Protein AF-A0A813ERR2-F1 (afdb_monomer)

Sequence (166 aa):
EKAEERRMASPSPDEIAAGCPYINQYCQDVHSDKVKCLWTSEKGRVLRSEVAFTMGDIVFREPPLHLVAEDKGNPMFDRLKDLCSKQPTIFEYEPLWYWTALNSLPPALLLPGESRIKSITQDQHKKLLLLYHDKVSAAGKAFTLLVQEFRLGAQLDPIELERLLQ

Solvent-accessible surface area (backbone atoms only — not comparable to full-atom values): 10138 Å² total; per-residue (Å²): 132,81,82,71,81,77,79,66,43,69,65,50,72,65,65,59,42,66,47,27,65,61,52,30,52,49,29,40,76,76,56,71,48,46,42,42,48,41,71,42,96,88,75,40,77,43,79,42,70,72,60,92,80,61,94,88,63,81,89,78,88,79,76,82,84,76,88,78,75,89,57,85,89,38,70,67,54,56,50,42,44,52,48,30,71,75,35,51,93,56,34,81,60,62,50,66,53,60,48,40,19,58,32,49,34,28,64,90,48,46,63,91,85,64,73,92,51,65,57,39,51,67,68,50,35,52,55,57,69,64,47,87,47,58,45,72,87,70,56,51,69,45,37,47,48,50,28,58,76,72,66,39,60,92,54,35,58,32,44,64,47,46,57,60,64,83

Nearest PDB structures (foldseek):
  3duz-assembly1_A  TM=3.206E-01  e=8.712E+00  Autographa californica nucleopolyhedrovirus

Foldseek 3Di:
DDPDPPPQAFDDLVRLQVCQVVVQVVCCVPVVNQWGWGQDPPPGTDIDGPDDDDPPDDNDDDDPLDDDDQDPPLPLLVVLQVCCVVCVVQNVDHSRLLLQLQLLAAPQLADVPPPSHNHDHPVSNVVLLSPGDTQQPDAGPNLVVSCVVVVSVVRDDSSSSVSSRD

Structure (mmCIF, N/CA/C/O backbone):
data_AF-A0A813ERR2-F1
#
_entry.id   AF-A0A813ERR2-F1
#
loop_
_atom_site.group_PDB
_atom_site.id
_atom_site.type_symbol
_atom_site.label_atom_id
_atom_site.label_alt_id
_atom_site.label_comp_id
_atom_site.label_asym_id
_atom_site.label_entity_id
_atom_site.label_seq_id
_atom_site.pdbx_PDB_ins_code
_atom_site.Cartn_x
_atom_site.Cartn_y
_atom_site.Cartn_z
_atom_site.occupancy
_atom_site.B_iso_or_equiv
_atom_site.auth_seq_id
_atom_site.auth_comp_id
_atom_site.auth_asym_id
_atom_site.auth_atom_id
_atom_site.pdbx_PDB_model_num
ATOM 1 N N . GLU A 1 1 ? -19.291 23.716 10.628 1.00 39.84 1 GLU A N 1
ATOM 2 C CA . GLU A 1 1 ? -17.842 23.683 10.906 1.00 39.84 1 GLU A CA 1
ATOM 3 C C . GLU A 1 1 ? -17.153 23.457 9.567 1.00 39.84 1 GLU A C 1
ATOM 5 O O . GLU A 1 1 ? -17.512 22.504 8.887 1.00 39.84 1 GLU A O 1
ATOM 10 N N . LYS A 1 2 ? -16.361 24.420 9.081 1.00 35.72 2 LYS A N 1
ATOM 11 C CA . LYS A 1 2 ? -15.799 24.370 7.722 1.00 35.72 2 LYS A CA 1
ATOM 12 C C . LYS A 1 2 ? -14.765 23.245 7.667 1.00 35.72 2 LYS A C 1
ATOM 14 O O . LYS A 1 2 ? -13.842 23.258 8.472 1.00 35.72 2 LYS A O 1
ATOM 19 N N . ALA A 1 3 ? -14.937 22.301 6.742 1.00 39.84 3 ALA A N 1
ATOM 20 C CA . ALA A 1 3 ? -13.883 21.375 6.359 1.00 39.84 3 ALA A CA 1
ATOM 21 C C . ALA A 1 3 ? -12.697 22.218 5.878 1.00 39.84 3 ALA A C 1
ATOM 23 O O . ALA A 1 3 ? -12.761 22.876 4.843 1.00 39.84 3 ALA A O 1
ATOM 24 N N . GLU A 1 4 ? -11.676 22.300 6.719 1.00 43.16 4 GLU A N 1
ATOM 25 C CA . GLU A 1 4 ? -10.392 22.891 6.394 1.00 43.16 4 GLU A CA 1
ATOM 26 C C . GLU A 1 4 ? -9.857 22.124 5.181 1.00 43.16 4 GLU A C 1
ATOM 28 O O . GLU A 1 4 ? -9.734 20.899 5.242 1.00 43.16 4 GLU A O 1
ATOM 33 N N . GLU A 1 5 ? -9.649 22.817 4.056 1.00 43.22 5 GLU A N 1
ATOM 34 C CA . GLU A 1 5 ? -9.011 22.255 2.864 1.00 43.22 5 GLU A CA 1
ATOM 35 C C . GLU A 1 5 ? -7.682 21.637 3.296 1.00 43.22 5 GLU A C 1
ATOM 37 O O . GLU A 1 5 ? -6.680 22.334 3.482 1.00 43.22 5 GLU A O 1
ATOM 42 N N . ARG A 1 6 ? -7.670 20.316 3.499 1.00 54.47 6 ARG A N 1
ATOM 43 C CA . ARG A 1 6 ? -6.435 19.576 3.708 1.00 54.47 6 ARG A CA 1
ATOM 44 C C . ARG A 1 6 ? -5.642 19.731 2.425 1.00 54.47 6 ARG A C 1
ATOM 46 O O . ARG A 1 6 ? -5.975 19.132 1.407 1.00 54.47 6 ARG A O 1
ATOM 53 N N . ARG A 1 7 ? -4.616 20.578 2.458 1.00 47.25 7 ARG A N 1
ATOM 54 C CA . ARG A 1 7 ? -3.666 20.706 1.355 1.00 47.25 7 ARG A CA 1
ATOM 55 C C . ARG A 1 7 ? -2.845 19.427 1.299 1.00 47.25 7 ARG A C 1
ATOM 57 O O . ARG A 1 7 ? -1.797 19.322 1.929 1.00 47.25 7 ARG A O 1
ATOM 64 N N . MET A 1 8 ? -3.371 18.452 0.570 1.00 56.66 8 MET A N 1
ATOM 65 C CA . MET A 1 8 ? -2.619 17.309 0.088 1.00 56.66 8 MET A CA 1
ATOM 66 C C . MET A 1 8 ? -1.515 17.862 -0.812 1.00 56.66 8 MET A C 1
ATOM 68 O O . MET A 1 8 ? -1.786 18.539 -1.804 1.00 56.66 8 MET A O 1
ATOM 72 N N . ALA A 1 9 ? -0.264 17.695 -0.391 1.00 63.47 9 ALA A N 1
ATOM 73 C CA . ALA A 1 9 ? 0.873 18.063 -1.217 1.00 63.47 9 ALA A CA 1
ATOM 74 C C . ALA A 1 9 ? 1.208 16.855 -2.084 1.00 63.47 9 ALA A C 1
ATOM 76 O O . ALA A 1 9 ? 1.501 15.783 -1.552 1.00 63.47 9 ALA A O 1
ATOM 77 N N . SER A 1 10 ? 1.176 17.016 -3.403 1.00 68.31 10 SER A N 1
ATOM 78 C CA . SER A 1 10 ? 1.682 15.976 -4.291 1.00 68.31 10 SER A CA 1
ATOM 79 C C . SER A 1 10 ? 3.164 15.728 -3.979 1.00 68.31 10 SER A C 1
ATOM 81 O O . SER A 1 10 ? 3.895 16.692 -3.710 1.00 68.31 10 SER A O 1
ATOM 83 N N . PRO A 1 11 ? 3.621 14.464 -3.976 1.00 72.81 11 PRO A N 1
ATOM 84 C CA . PRO A 1 11 ? 5.027 14.1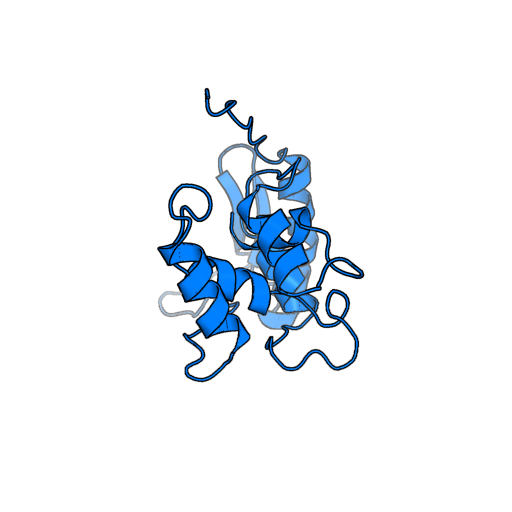63 -3.761 1.00 72.81 11 PRO A CA 1
ATOM 85 C C . PRO A 1 11 ? 5.883 14.871 -4.815 1.00 72.81 11 PRO A C 1
ATOM 87 O O . PRO A 1 11 ? 5.501 15.003 -5.981 1.00 72.81 11 PRO A O 1
ATOM 90 N N . SER A 1 12 ? 7.046 15.359 -4.392 1.00 81.50 12 SER A N 1
ATOM 91 C CA . SER A 1 12 ? 7.990 16.015 -5.291 1.00 81.50 12 SER A CA 1
ATOM 92 C C . SER A 1 12 ? 8.489 15.041 -6.370 1.00 81.50 12 SER A C 1
ATOM 94 O O . SER A 1 12 ? 8.544 13.828 -6.142 1.00 81.50 12 SER A O 1
ATOM 96 N N . PRO A 1 13 ? 8.908 15.549 -7.544 1.00 81.38 13 PRO A N 1
ATOM 97 C CA . PRO A 1 13 ? 9.537 14.734 -8.579 1.00 81.38 13 PRO A CA 1
ATOM 98 C C . PRO A 1 13 ? 10.665 13.835 -8.057 1.00 81.38 13 PRO A C 1
ATOM 100 O O . PRO A 1 13 ? 10.742 12.672 -8.445 1.00 81.38 13 PRO A O 1
ATOM 103 N N . ASP A 1 14 ? 11.492 14.346 -7.143 1.00 83.06 14 ASP A N 1
ATOM 104 C CA . ASP A 1 14 ? 12.610 13.602 -6.557 1.00 83.06 14 ASP A CA 1
ATOM 105 C C . ASP A 1 14 ? 12.132 12.465 -5.642 1.00 83.06 14 ASP A C 1
ATOM 107 O O . ASP A 1 14 ? 12.672 11.359 -5.702 1.00 83.06 14 ASP A O 1
ATOM 111 N N . GLU A 1 15 ? 11.082 12.696 -4.843 1.00 80.94 15 GLU A N 1
ATOM 112 C CA . GLU A 1 15 ? 10.458 11.661 -4.005 1.00 80.94 15 GLU A CA 1
ATOM 113 C C . GLU A 1 15 ? 9.873 10.531 -4.869 1.00 80.94 15 GLU A C 1
ATOM 115 O O . GLU A 1 15 ? 10.069 9.354 -4.561 1.00 80.94 15 GLU A O 1
ATOM 120 N N . ILE A 1 16 ? 9.218 10.853 -5.991 1.00 80.06 16 ILE A N 1
ATOM 121 C CA . ILE A 1 16 ? 8.683 9.824 -6.895 1.00 80.06 16 ILE A CA 1
ATOM 122 C C . ILE A 1 16 ? 9.823 9.103 -7.642 1.00 80.06 16 ILE A C 1
ATOM 124 O O . ILE A 1 16 ? 9.795 7.876 -7.802 1.00 80.06 16 ILE A O 1
ATOM 128 N N . ALA A 1 17 ? 10.850 9.837 -8.082 1.00 86.56 17 ALA A N 1
ATOM 129 C CA . ALA A 1 17 ? 12.019 9.282 -8.763 1.00 86.56 17 ALA A CA 1
ATOM 130 C C . ALA A 1 17 ? 12.835 8.337 -7.866 1.00 86.56 17 ALA A C 1
ATOM 132 O O . ALA A 1 17 ? 13.420 7.372 -8.369 1.00 86.56 17 ALA A O 1
ATOM 133 N N . ALA A 1 18 ? 12.826 8.549 -6.546 1.00 87.81 18 ALA A N 1
ATOM 134 C CA . ALA A 1 18 ? 13.495 7.689 -5.571 1.00 87.81 18 ALA A CA 1
ATOM 135 C C . ALA A 1 18 ? 12.971 6.238 -5.568 1.00 87.81 18 ALA A C 1
ATOM 137 O O . ALA A 1 18 ? 13.662 5.335 -5.095 1.00 87.81 18 ALA A O 1
ATOM 138 N N . GLY A 1 19 ? 11.789 5.981 -6.142 1.00 90.44 19 GLY A N 1
ATOM 139 C CA . GLY A 1 19 ? 11.269 4.628 -6.351 1.00 90.44 19 GLY A CA 1
ATOM 140 C C . GLY A 1 19 ? 11.939 3.858 -7.498 1.00 90.44 19 GLY A C 1
ATOM 141 O O . GLY A 1 19 ? 11.930 2.626 -7.489 1.00 90.44 19 GLY A O 1
ATOM 142 N N . CYS A 1 20 ? 12.544 4.545 -8.476 1.00 93.38 20 CYS A N 1
ATOM 143 C CA . CYS A 1 20 ? 13.114 3.918 -9.675 1.00 93.38 20 CYS A CA 1
ATOM 144 C C . CYS A 1 20 ? 14.186 2.853 -9.373 1.00 93.38 20 CYS A C 1
ATOM 146 O O . CYS A 1 20 ? 14.107 1.783 -9.974 1.00 93.38 20 CYS A O 1
ATOM 148 N N . PRO A 1 21 ? 15.158 3.062 -8.458 1.00 95.06 21 PRO A N 1
ATOM 149 C CA . PRO A 1 21 ? 16.160 2.043 -8.137 1.00 95.06 21 PRO A CA 1
ATOM 150 C C . PRO A 1 21 ? 15.553 0.738 -7.620 1.00 95.06 21 PRO A C 1
ATOM 152 O O . PRO A 1 21 ? 15.973 -0.338 -8.033 1.00 95.06 21 PRO A O 1
ATOM 155 N N . TYR A 1 22 ? 14.534 0.819 -6.760 1.00 94.69 22 TYR A N 1
ATOM 156 C CA . TYR A 1 22 ? 13.869 -0.376 -6.247 1.00 94.69 22 TYR A CA 1
ATOM 157 C C . TYR A 1 22 ? 13.079 -1.104 -7.344 1.00 94.69 22 TYR A C 1
ATOM 159 O O . TYR A 1 22 ? 13.151 -2.326 -7.432 1.00 94.69 22 TYR A O 1
ATOM 167 N N . ILE A 1 23 ? 12.378 -0.364 -8.212 1.00 93.69 23 ILE A N 1
ATOM 168 C CA . ILE A 1 23 ? 11.669 -0.955 -9.359 1.00 93.69 23 ILE A CA 1
ATOM 169 C C . ILE A 1 23 ? 12.665 -1.637 -10.305 1.00 93.69 23 ILE A C 1
ATOM 171 O O . ILE A 1 23 ? 12.418 -2.754 -10.744 1.00 93.69 23 ILE A O 1
ATOM 175 N N . ASN A 1 24 ? 13.811 -1.006 -10.573 1.00 95.06 24 ASN A N 1
ATOM 176 C CA . ASN A 1 24 ? 14.867 -1.585 -11.405 1.00 95.06 24 ASN A CA 1
ATOM 177 C C . ASN A 1 24 ? 15.428 -2.876 -10.812 1.00 95.06 24 ASN A C 1
ATOM 179 O O . ASN A 1 24 ? 15.580 -3.847 -11.544 1.00 95.06 24 ASN A O 1
ATOM 183 N N . GLN A 1 25 ? 15.666 -2.918 -9.497 1.00 95.25 25 GLN A N 1
ATOM 184 C CA . GLN A 1 25 ? 16.101 -4.149 -8.839 1.00 95.25 25 GLN A CA 1
ATOM 185 C C . GLN A 1 25 ? 15.060 -5.265 -9.000 1.00 95.25 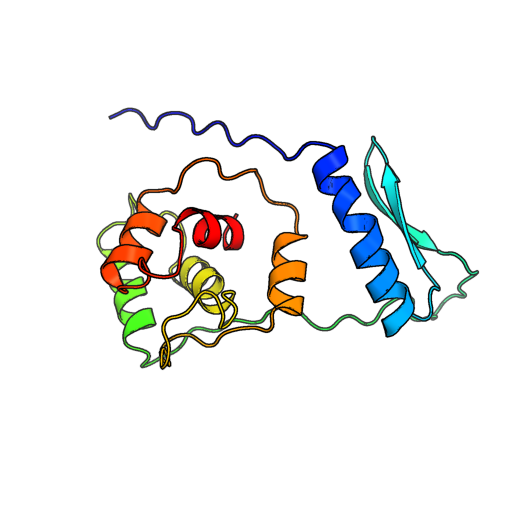25 GLN A C 1
ATOM 187 O O . GLN A 1 25 ? 15.399 -6.374 -9.394 1.00 95.25 25 GLN A O 1
ATOM 192 N N . TYR A 1 26 ? 13.778 -4.960 -8.789 1.00 92.69 26 TYR A N 1
ATOM 193 C CA . TYR A 1 26 ? 12.703 -5.929 -9.005 1.00 92.69 26 TYR A CA 1
ATOM 194 C C . TYR A 1 26 ? 12.639 -6.420 -10.463 1.00 92.69 26 TYR A C 1
ATOM 196 O O . TYR A 1 26 ? 12.494 -7.617 -10.710 1.00 92.69 26 TYR A O 1
ATOM 204 N N . CYS A 1 27 ? 12.787 -5.523 -11.443 1.00 92.00 27 CYS A N 1
ATOM 205 C CA . CYS A 1 27 ? 12.833 -5.889 -12.860 1.00 92.00 27 CYS A CA 1
ATOM 206 C C . CYS A 1 27 ? 14.048 -6.757 -13.210 1.00 92.00 27 CYS A C 1
ATOM 208 O O . CYS A 1 27 ? 13.931 -7.661 -14.038 1.00 92.00 27 CYS A O 1
ATOM 210 N N . GLN A 1 28 ? 15.193 -6.527 -12.571 1.00 93.12 28 GLN A N 1
ATOM 211 C CA . GLN A 1 28 ? 16.361 -7.388 -12.707 1.00 93.12 28 GLN A CA 1
ATOM 212 C C . GLN A 1 28 ? 16.067 -8.794 -12.167 1.00 93.12 28 GLN A C 1
ATOM 214 O O . GLN A 1 28 ? 16.272 -9.778 -12.879 1.00 93.12 28 GLN A O 1
ATOM 219 N N . ASP A 1 29 ? 15.528 -8.875 -10.950 1.00 92.62 29 ASP A N 1
ATOM 220 C CA . ASP A 1 29 ? 15.308 -10.133 -10.234 1.00 92.62 29 ASP A CA 1
ATOM 221 C C . ASP A 1 29 ? 14.207 -10.995 -10.878 1.00 92.62 29 ASP A C 1
ATOM 223 O O . ASP A 1 29 ? 14.323 -12.220 -10.928 1.00 92.62 29 ASP A O 1
ATOM 227 N N . VAL A 1 30 ? 13.136 -10.368 -11.381 1.00 90.56 30 VAL A N 1
ATOM 228 C CA . VAL A 1 30 ? 11.930 -11.070 -11.861 1.00 90.56 30 VAL A CA 1
ATOM 229 C C . VAL A 1 30 ? 11.825 -11.108 -13.385 1.00 90.56 30 VAL A C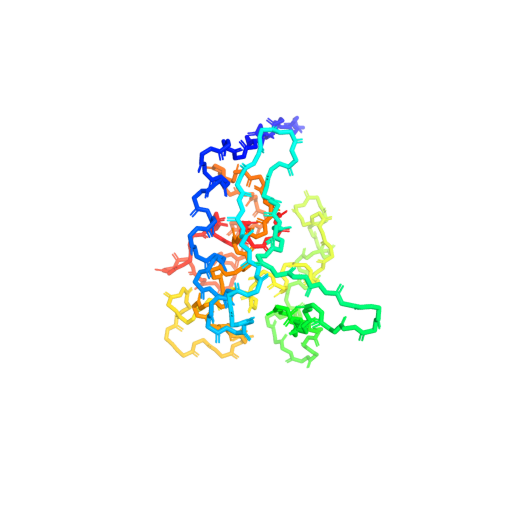 1
ATOM 231 O O . VAL A 1 30 ? 11.358 -12.103 -13.941 1.00 90.56 30 VAL A O 1
ATOM 234 N N . HIS A 1 31 ? 12.290 -10.065 -14.079 1.00 88.56 31 HIS A N 1
ATOM 235 C CA . HIS A 1 31 ? 12.104 -9.896 -15.531 1.00 88.56 31 HIS A CA 1
ATOM 236 C C . HIS A 1 31 ? 13.406 -9.934 -16.330 1.00 88.56 31 HIS A C 1
ATOM 238 O O . HIS A 1 31 ? 13.408 -9.609 -17.520 1.00 88.56 31 HIS A O 1
ATOM 244 N N . SER A 1 32 ? 14.509 -10.350 -15.698 1.00 89.00 32 SER A N 1
ATOM 245 C CA . SER A 1 32 ? 15.829 -10.478 -16.332 1.00 89.00 32 SER A CA 1
ATOM 246 C C . SER A 1 32 ? 16.316 -9.179 -16.988 1.00 89.00 32 SER A C 1
ATOM 248 O O . SER A 1 32 ? 16.911 -9.221 -18.062 1.00 89.00 32 SER A O 1
ATOM 250 N N . ASP A 1 33 ? 16.018 -8.032 -16.368 1.00 86.12 33 ASP A N 1
ATOM 251 C CA . ASP A 1 33 ? 16.490 -6.699 -16.785 1.00 86.12 33 ASP A CA 1
ATOM 252 C C . ASP A 1 33 ? 16.113 -6.306 -18.232 1.00 86.12 33 ASP A C 1
ATOM 254 O O . ASP A 1 33 ? 16.746 -5.474 -18.875 1.00 86.12 33 ASP A O 1
ATOM 258 N N . LYS A 1 34 ? 15.036 -6.891 -18.778 1.00 90.19 34 LYS A N 1
ATOM 259 C CA . LYS A 1 34 ? 14.522 -6.541 -20.120 1.00 90.19 34 LYS A CA 1
ATOM 260 C C . LYS A 1 34 ? 13.926 -5.134 -20.191 1.00 90.19 34 LYS A C 1
ATOM 262 O O . LYS A 1 34 ? 13.643 -4.623 -21.283 1.00 90.19 34 LYS A O 1
ATOM 267 N N . VAL A 1 35 ? 13.673 -4.535 -19.032 1.00 92.38 35 VAL A N 1
ATOM 268 C CA . VAL A 1 35 ? 13.089 -3.210 -18.882 1.00 92.38 35 VAL A CA 1
ATOM 269 C C . VAL A 1 35 ? 13.762 -2.449 -17.751 1.00 92.38 35 VAL A C 1
ATOM 271 O O . VAL A 1 35 ? 14.203 -3.034 -16.765 1.00 92.38 35 VAL A O 1
ATOM 274 N N . LYS A 1 36 ? 13.745 -1.126 -17.871 1.00 94.31 36 LYS A N 1
ATOM 275 C CA . LYS A 1 36 ? 14.284 -0.196 -16.895 1.00 94.31 36 LYS A CA 1
ATOM 276 C C . LYS A 1 36 ? 13.281 0.907 -16.593 1.00 94.31 36 LYS A C 1
ATOM 278 O O . LYS A 1 36 ? 12.786 1.588 -17.489 1.00 94.31 36 LYS A O 1
ATOM 283 N N . CYS A 1 37 ? 13.003 1.107 -15.316 1.00 94.75 37 CYS A N 1
ATOM 284 C CA . CYS A 1 37 ? 12.286 2.250 -14.785 1.00 94.75 37 CYS A CA 1
ATOM 285 C C . CYS A 1 37 ? 13.182 3.491 -14.759 1.00 94.75 37 CYS A C 1
ATOM 287 O O . CYS A 1 37 ? 14.260 3.508 -14.154 1.00 94.75 37 CYS A O 1
ATOM 289 N N . LEU A 1 38 ? 12.694 4.550 -15.396 1.00 93.88 38 LEU A N 1
ATOM 290 C CA . LEU A 1 38 ? 13.310 5.867 -15.474 1.00 93.88 38 LEU A CA 1
ATOM 291 C C . LEU A 1 38 ? 12.309 6.925 -15.012 1.00 93.88 38 LEU A C 1
ATOM 293 O O . LEU A 1 38 ? 11.100 6.729 -15.106 1.00 93.88 38 LEU A O 1
ATOM 297 N N . TRP A 1 39 ? 12.810 8.063 -14.542 1.00 92.44 39 TRP A N 1
ATOM 298 C CA . TRP A 1 39 ? 11.986 9.234 -14.257 1.00 92.44 39 TRP A CA 1
ATOM 299 C C . TRP A 1 39 ? 12.013 10.211 -15.433 1.00 92.44 39 TRP A C 1
ATOM 301 O O . TRP A 1 39 ? 13.060 10.434 -16.041 1.00 92.44 39 TRP A O 1
ATOM 311 N N . THR A 1 40 ? 10.866 10.815 -15.726 1.00 90.06 40 THR A N 1
ATOM 312 C CA . THR A 1 40 ? 10.716 11.913 -16.684 1.00 90.06 40 THR A CA 1
ATOM 313 C C . THR A 1 40 ? 9.861 13.008 -16.057 1.00 90.06 40 THR A C 1
ATOM 315 O O . THR A 1 40 ? 8.895 12.713 -15.359 1.00 90.06 40 THR A O 1
ATOM 318 N N . SER A 1 41 ? 10.175 14.275 -16.32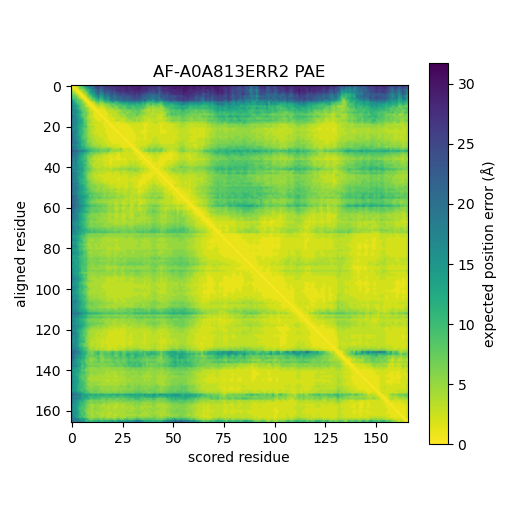4 1.00 87.12 41 SER A N 1
ATOM 319 C CA . SER A 1 41 ? 9.393 15.410 -15.813 1.00 87.12 41 SER A CA 1
ATOM 320 C C . SER A 1 41 ? 7.973 15.476 -16.383 1.00 87.12 41 SER A C 1
ATOM 322 O O . SER A 1 41 ? 7.093 16.050 -15.755 1.00 87.12 41 SER A O 1
ATOM 324 N N . GLU A 1 42 ? 7.748 14.897 -17.564 1.00 87.31 42 GLU A N 1
ATOM 325 C CA . GLU A 1 42 ? 6.471 14.973 -18.284 1.00 87.31 42 GLU A CA 1
ATOM 326 C C . GLU A 1 42 ? 5.503 13.839 -17.929 1.00 87.31 42 GLU A C 1
ATOM 328 O O . GLU A 1 42 ? 4.298 14.059 -17.862 1.00 87.31 42 GLU A O 1
ATOM 333 N N . LYS A 1 43 ? 6.012 12.614 -17.736 1.00 87.19 43 LYS A N 1
ATOM 334 C CA . LYS A 1 43 ? 5.189 11.402 -17.544 1.00 87.19 43 LYS A CA 1
ATOM 335 C C . LYS A 1 43 ? 5.401 10.731 -16.191 1.00 87.19 43 LYS A C 1
ATOM 337 O O . LYS A 1 43 ? 4.759 9.731 -15.886 1.00 87.19 43 LYS A O 1
ATOM 342 N N . GLY A 1 44 ? 6.331 11.246 -15.399 1.00 89.81 44 GLY A N 1
ATOM 343 C CA . GLY A 1 44 ? 6.780 10.618 -14.175 1.00 89.81 44 GLY A CA 1
ATOM 344 C C . GLY A 1 44 ? 7.598 9.354 -14.434 1.00 89.81 44 GLY A C 1
ATOM 345 O O . GLY A 1 44 ? 8.482 9.344 -15.297 1.00 89.81 44 GLY A O 1
ATOM 346 N N . ARG A 1 45 ? 7.328 8.287 -13.671 1.00 92.06 45 ARG A N 1
ATOM 347 C CA . ARG A 1 45 ? 8.008 6.992 -13.825 1.00 92.06 45 ARG A CA 1
ATOM 348 C C . ARG A 1 45 ? 7.564 6.313 -15.117 1.00 92.06 45 ARG A C 1
ATOM 350 O O . ARG A 1 45 ? 6.375 6.095 -15.329 1.00 92.06 45 ARG A O 1
ATOM 357 N N . VAL A 1 46 ? 8.527 5.938 -15.950 1.00 92.81 46 VAL A N 1
ATOM 358 C CA . VAL A 1 46 ? 8.308 5.230 -17.214 1.00 92.81 46 VAL A CA 1
ATOM 359 C C . VAL A 1 46 ? 9.155 3.967 -17.259 1.00 92.81 46 VAL A C 1
ATOM 361 O O . VAL A 1 46 ? 10.321 3.980 -16.870 1.00 92.81 46 VAL A O 1
ATOM 364 N N . LEU A 1 47 ? 8.579 2.878 -17.763 1.00 92.94 47 LEU A N 1
ATOM 365 C CA . LEU A 1 47 ? 9.318 1.660 -18.079 1.00 92.94 47 LEU A CA 1
ATOM 366 C C . LEU A 1 47 ? 9.780 1.735 -19.534 1.00 92.94 47 LEU A C 1
ATOM 368 O O . LEU A 1 47 ? 8.965 1.835 -20.452 1.00 92.94 47 LEU A O 1
ATOM 372 N N . ARG A 1 48 ? 11.094 1.701 -19.739 1.00 94.06 48 ARG A N 1
ATOM 373 C CA . ARG A 1 48 ? 11.733 1.636 -21.051 1.00 94.06 48 ARG A CA 1
ATOM 374 C C . ARG A 1 48 ? 12.231 0.220 -21.283 1.00 94.06 48 ARG A C 1
ATOM 376 O O . ARG A 1 48 ? 12.825 -0.366 -20.387 1.00 94.06 48 ARG A O 1
ATOM 383 N N . SER A 1 49 ? 12.015 -0.328 -22.472 1.00 94.19 49 SER A N 1
ATOM 384 C CA . SER A 1 49 ? 12.628 -1.607 -22.822 1.00 94.19 49 SER A CA 1
ATOM 385 C C . SER A 1 49 ? 14.113 -1.447 -23.144 1.00 94.19 49 SER A C 1
ATOM 387 O O . SER A 1 49 ? 14.505 -0.482 -23.797 1.00 94.19 49 SER A O 1
ATOM 389 N N . GLU A 1 50 ? 14.919 -2.407 -22.697 1.00 93.81 50 GLU A N 1
ATOM 390 C CA . GLU A 1 50 ? 16.352 -2.506 -22.999 1.00 93.81 50 GLU A CA 1
ATOM 391 C C . GLU A 1 50 ? 16.636 -3.533 -24.117 1.00 93.81 50 GLU A C 1
ATOM 393 O O . GLU A 1 50 ? 17.781 -3.720 -24.523 1.00 93.81 50 GLU A O 1
ATOM 398 N N . VAL A 1 51 ? 15.596 -4.191 -24.650 1.00 93.06 51 VAL A N 1
ATOM 399 C CA . VAL A 1 51 ? 15.692 -5.210 -25.706 1.00 93.06 51 VAL A CA 1
ATOM 400 C C . VAL A 1 51 ? 14.613 -5.011 -26.773 1.00 93.06 51 VAL A C 1
ATOM 402 O O . VAL A 1 51 ? 13.622 -4.319 -26.566 1.00 93.06 51 VAL A O 1
ATOM 405 N N . ALA A 1 52 ? 14.781 -5.624 -27.943 1.00 94.44 52 ALA A N 1
ATOM 406 C CA . ALA A 1 52 ? 13.702 -5.686 -28.924 1.00 94.44 52 ALA A CA 1
ATOM 407 C C . ALA A 1 52 ? 12.709 -6.796 -28.544 1.00 94.44 52 ALA A C 1
ATOM 409 O O . ALA A 1 52 ? 13.121 -7.909 -28.221 1.00 94.44 52 ALA A O 1
ATOM 410 N N . PHE A 1 53 ? 11.412 -6.502 -28.631 1.00 93.88 53 PHE A N 1
ATOM 411 C CA . PHE A 1 53 ? 10.338 -7.488 -28.519 1.00 93.88 53 PHE A CA 1
ATOM 412 C C . PHE A 1 53 ? 9.682 -7.710 -29.881 1.00 93.88 53 PHE A C 1
ATOM 414 O O . PHE A 1 53 ? 9.570 -6.789 -30.694 1.00 93.88 53 PHE A O 1
ATOM 421 N N . THR A 1 54 ? 9.223 -8.931 -30.116 1.00 96.44 54 THR A N 1
ATOM 422 C CA . THR A 1 54 ? 8.435 -9.320 -31.283 1.00 96.44 54 THR A CA 1
ATOM 423 C C . THR A 1 54 ? 6.955 -9.437 -30.926 1.00 96.44 54 THR A C 1
ATOM 425 O O . THR A 1 54 ? 6.565 -9.505 -29.758 1.00 96.44 54 THR A O 1
ATOM 428 N N . MET A 1 55 ? 6.089 -9.415 -31.939 1.00 94.88 55 MET A N 1
ATOM 429 C CA . MET A 1 55 ? 4.650 -9.540 -31.722 1.00 94.88 55 MET A CA 1
ATOM 430 C C . MET A 1 55 ? 4.320 -10.899 -31.091 1.00 94.88 55 MET A C 1
ATOM 432 O O . MET A 1 55 ? 4.647 -11.941 -31.651 1.00 94.88 55 MET A O 1
ATOM 436 N N . GLY A 1 56 ? 3.627 -10.870 -29.953 1.00 94.69 56 GLY A N 1
ATOM 437 C CA . GLY A 1 56 ? 3.280 -12.064 -29.179 1.00 94.69 56 GLY A CA 1
ATOM 438 C C . GLY A 1 56 ? 4.206 -12.326 -27.990 1.00 94.69 56 GLY A C 1
ATOM 439 O O . GLY A 1 56 ? 3.858 -13.147 -27.142 1.00 94.69 56 GLY A O 1
ATOM 440 N N . ASP A 1 57 ? 5.327 -11.606 -27.874 1.00 92.38 57 ASP A N 1
ATOM 441 C CA . ASP A 1 57 ? 6.185 -11.710 -26.697 1.00 92.38 57 ASP A CA 1
ATOM 442 C C . ASP A 1 57 ? 5.484 -11.186 -25.441 1.00 92.38 57 ASP A C 1
ATOM 444 O O . ASP A 1 57 ? 4.816 -10.148 -25.433 1.00 92.38 57 ASP A O 1
ATOM 448 N N . ILE A 1 58 ? 5.685 -11.903 -24.337 1.00 89.19 58 ILE A N 1
ATOM 449 C CA . ILE A 1 58 ? 5.241 -11.470 -23.016 1.00 89.19 58 ILE A CA 1
ATOM 450 C C . ILE A 1 58 ? 6.312 -10.543 -22.441 1.00 89.19 58 ILE A C 1
ATOM 452 O O . ILE A 1 58 ? 7.407 -10.989 -22.097 1.00 89.19 58 ILE A O 1
ATOM 456 N N . VAL A 1 59 ? 5.979 -9.257 -22.314 1.00 87.25 59 VAL A N 1
ATOM 457 C CA . VAL A 1 59 ? 6.857 -8.251 -21.691 1.00 87.25 59 VAL A CA 1
ATOM 458 C C . VAL A 1 59 ? 6.819 -8.363 -20.164 1.00 87.25 59 VAL A C 1
ATOM 460 O O . VAL A 1 59 ? 7.865 -8.327 -19.526 1.00 87.25 59 VAL A O 1
ATOM 463 N N . PHE A 1 60 ? 5.626 -8.560 -19.588 1.00 86.06 60 PHE A N 1
ATOM 464 C CA . PHE A 1 60 ? 5.414 -8.703 -18.146 1.00 86.06 60 PHE A CA 1
ATOM 465 C C . PHE A 1 60 ? 4.396 -9.792 -17.827 1.00 86.06 60 PHE A C 1
ATOM 467 O O . PHE A 1 60 ? 3.385 -9.946 -18.516 1.00 86.06 60 PHE A O 1
ATOM 474 N N . ARG A 1 61 ? 4.618 -10.479 -16.708 1.00 87.81 61 ARG A N 1
ATOM 475 C CA . ARG A 1 61 ? 3.575 -11.211 -15.991 1.00 87.81 61 ARG A CA 1
ATOM 476 C C . ARG A 1 61 ? 3.666 -10.827 -14.522 1.00 87.81 61 ARG A C 1
ATOM 478 O O . ARG A 1 61 ? 4.571 -11.274 -13.829 1.00 87.81 61 ARG A O 1
ATOM 485 N N . GLU A 1 62 ? 2.727 -10.006 -14.072 1.00 86.38 62 GLU A N 1
ATOM 486 C CA . GLU A 1 62 ? 2.658 -9.539 -12.688 1.00 86.38 62 GLU A CA 1
ATOM 487 C C . GLU A 1 62 ? 1.469 -10.183 -11.973 1.00 86.38 62 GLU A C 1
ATOM 489 O O . GLU A 1 62 ? 0.353 -10.154 -12.506 1.00 86.38 62 GLU A O 1
ATOM 494 N N . PRO A 1 63 ? 1.662 -10.765 -10.780 1.00 87.06 63 PRO A N 1
ATOM 495 C CA . PRO A 1 63 ? 0.541 -11.100 -9.920 1.00 87.06 63 PRO A CA 1
ATOM 496 C C . PRO A 1 63 ? -0.087 -9.819 -9.338 1.00 87.06 63 PRO A C 1
ATOM 498 O O . PRO A 1 63 ? 0.586 -8.791 -9.225 1.00 87.06 63 PRO A O 1
ATOM 501 N N . PRO A 1 64 ? -1.361 -9.863 -8.908 1.00 89.62 64 PRO A N 1
ATOM 502 C CA . PRO A 1 64 ? -1.947 -8.784 -8.123 1.00 89.62 64 PRO A CA 1
ATOM 503 C C . PRO A 1 64 ? -1.098 -8.489 -6.886 1.00 89.62 64 PRO A C 1
ATOM 505 O O . PRO A 1 64 ? -0.688 -9.407 -6.174 1.00 89.62 64 PRO A O 1
ATOM 508 N N . LEU A 1 65 ? -0.859 -7.207 -6.619 1.00 90.38 65 LEU A N 1
ATOM 509 C CA . LEU A 1 65 ? 0.014 -6.788 -5.526 1.00 90.38 65 LEU A CA 1
ATOM 510 C C . LEU A 1 65 ? -0.557 -7.166 -4.151 1.00 90.38 65 LEU A C 1
ATOM 512 O O . LEU A 1 65 ? 0.155 -7.678 -3.281 1.00 90.38 65 LEU A O 1
ATOM 516 N N . HIS A 1 66 ? -1.860 -6.947 -3.980 1.00 92.25 66 HIS A N 1
ATOM 517 C CA . HIS A 1 66 ? -2.600 -7.300 -2.782 1.00 92.25 66 HIS A CA 1
ATOM 518 C C . HIS A 1 66 ? -4.069 -7.549 -3.136 1.00 92.25 66 HIS A C 1
ATOM 520 O O . HIS A 1 66 ? -4.645 -6.838 -3.957 1.00 92.25 66 HIS A O 1
ATOM 526 N N . LEU A 1 67 ? -4.664 -8.580 -2.540 1.00 92.50 67 LEU A N 1
ATOM 527 C CA . LEU A 1 67 ? -6.079 -8.903 -2.686 1.00 92.50 67 LEU A CA 1
ATOM 528 C C . LEU A 1 67 ? -6.677 -9.020 -1.294 1.00 92.50 67 LEU A C 1
ATOM 530 O O . LEU A 1 67 ? -6.254 -9.866 -0.503 1.00 92.50 67 LEU A O 1
ATOM 534 N N . VAL A 1 68 ? -7.670 -8.181 -1.028 1.00 94.69 68 VAL A N 1
ATOM 535 C CA . VAL A 1 68 ? -8.421 -8.176 0.223 1.00 94.69 68 VAL A CA 1
ATOM 536 C C . VAL A 1 68 ? -9.876 -8.426 -0.104 1.00 94.69 68 VAL A C 1
ATOM 538 O O . VAL A 1 68 ? -10.437 -7.830 -1.021 1.00 94.69 68 VAL A O 1
ATOM 541 N N . ALA A 1 69 ? -10.472 -9.339 0.646 1.00 94.94 69 ALA A N 1
ATOM 542 C CA . ALA A 1 69 ? -11.891 -9.622 0.596 1.00 94.94 69 ALA A CA 1
ATOM 543 C C . ALA A 1 69 ? -12.520 -9.268 1.944 1.00 94.94 69 ALA A C 1
ATOM 545 O O . ALA A 1 69 ? -11.830 -9.154 2.962 1.00 94.94 69 ALA A O 1
ATOM 546 N N . GLU A 1 70 ? -13.840 -9.126 1.943 1.00 95.31 70 GLU A N 1
ATOM 547 C CA . GLU A 1 70 ? -14.609 -9.071 3.179 1.00 95.31 70 GLU A CA 1
ATOM 548 C C . GLU A 1 70 ? -14.338 -10.308 4.038 1.00 95.31 70 GLU A C 1
ATOM 550 O O . GLU A 1 70 ? -14.390 -11.439 3.548 1.00 95.31 70 GLU A O 1
ATOM 555 N N . ASP A 1 71 ? -14.105 -10.091 5.329 1.00 94.69 71 ASP A N 1
ATOM 556 C CA . ASP A 1 71 ? -13.816 -11.167 6.271 1.00 94.69 71 ASP A CA 1
ATOM 557 C C . ASP A 1 71 ? -15.034 -11.421 7.170 1.00 94.69 71 ASP A C 1
ATOM 559 O O . ASP A 1 71 ? -15.206 -10.827 8.238 1.00 94.69 71 ASP A O 1
ATOM 563 N N . LYS A 1 72 ? -15.965 -12.244 6.673 1.00 92.62 72 LYS A N 1
ATOM 564 C CA . LYS A 1 72 ? -17.230 -12.525 7.367 1.00 92.62 72 LYS A CA 1
ATOM 565 C C . LYS A 1 72 ? -16.970 -13.297 8.658 1.00 92.62 72 LYS A C 1
ATOM 567 O O . LYS A 1 72 ? -16.416 -14.390 8.628 1.00 92.62 72 LYS A O 1
ATOM 572 N N . GLY A 1 73 ? -17.455 -12.758 9.775 1.00 92.75 73 GLY A N 1
ATOM 573 C CA . GLY A 1 73 ? -17.246 -13.335 11.102 1.00 92.75 73 GLY A CA 1
ATOM 574 C C . GLY A 1 73 ? -15.967 -12.855 11.785 1.00 92.75 73 GLY A C 1
ATOM 575 O O . GLY A 1 73 ? -15.717 -13.253 12.922 1.00 92.75 73 GLY A O 1
ATOM 576 N N . ASN A 1 74 ? -15.181 -11.985 11.142 1.00 96.88 74 ASN A N 1
ATOM 577 C CA . ASN A 1 74 ? -14.094 -11.280 11.801 1.00 96.88 74 ASN A CA 1
ATOM 578 C C . ASN A 1 74 ? -14.660 -10.124 12.645 1.00 96.88 74 ASN A C 1
ATOM 580 O O . ASN A 1 74 ? -15.184 -9.156 12.081 1.00 96.88 74 ASN A O 1
ATOM 584 N N . PRO A 1 75 ? -14.513 -10.156 13.986 1.00 95.69 75 PRO A N 1
ATOM 585 C CA . PRO A 1 75 ? -15.102 -9.138 14.853 1.00 95.69 75 PRO A CA 1
ATOM 586 C C . PRO A 1 75 ? -14.595 -7.718 14.572 1.00 95.69 75 PRO A C 1
ATOM 588 O O . PRO A 1 75 ? -15.323 -6.753 14.796 1.00 95.69 75 PRO A O 1
ATOM 591 N N . MET A 1 76 ? -13.357 -7.570 14.083 1.00 96.56 76 MET A N 1
ATOM 592 C CA . MET A 1 76 ? -12.799 -6.266 13.722 1.00 96.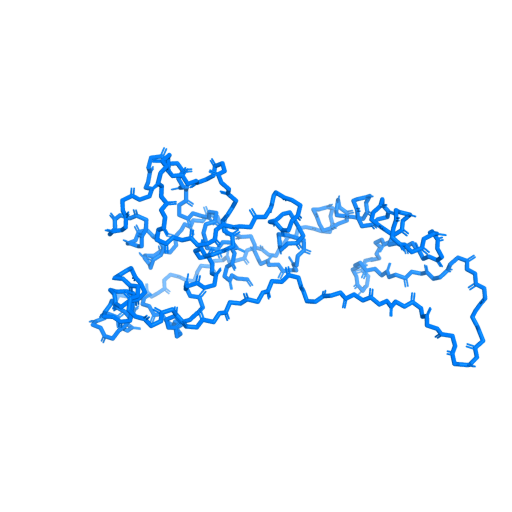56 76 MET A CA 1
ATOM 593 C C . MET A 1 76 ? -13.460 -5.719 12.456 1.00 96.56 76 MET A C 1
ATOM 595 O O . MET A 1 76 ? -13.837 -4.549 12.429 1.00 96.56 76 MET A O 1
ATOM 599 N N . PHE A 1 77 ? -13.652 -6.559 11.435 1.00 97.75 77 PHE A N 1
ATOM 600 C CA . PHE A 1 77 ? -14.318 -6.146 10.200 1.00 97.75 77 PHE A CA 1
ATOM 601 C C . PHE A 1 77 ? -15.805 -5.839 10.425 1.00 97.75 77 PHE A C 1
ATOM 603 O O . PHE A 1 77 ? -16.323 -4.840 9.923 1.00 97.75 77 PHE A O 1
ATOM 610 N N . ASP A 1 78 ? -16.495 -6.636 11.244 1.00 97.44 78 ASP A N 1
ATOM 611 C CA . ASP A 1 78 ? -17.879 -6.349 11.630 1.00 97.44 78 ASP A CA 1
ATOM 612 C C . ASP A 1 78 ? -17.986 -5.026 12.394 1.00 97.44 78 ASP A C 1
ATOM 614 O O . ASP A 1 78 ? -18.841 -4.194 12.081 1.00 97.44 78 ASP A O 1
ATOM 618 N N . ARG A 1 79 ? -17.054 -4.769 13.321 1.00 97.56 79 ARG A N 1
ATOM 619 C CA . ARG A 1 79 ? -16.985 -3.492 14.034 1.00 97.56 79 ARG A CA 1
ATOM 620 C C . ARG A 1 79 ? -16.681 -2.316 13.106 1.00 97.56 79 ARG A C 1
ATOM 622 O O . ARG A 1 79 ? -17.245 -1.242 13.295 1.00 97.56 79 ARG A O 1
ATOM 629 N N . LEU A 1 80 ? -15.828 -2.505 12.104 1.00 97.75 80 LEU A N 1
ATOM 630 C CA . LEU A 1 80 ? -15.517 -1.489 11.101 1.00 97.75 80 LEU A CA 1
ATOM 631 C C . LEU A 1 80 ? -16.761 -1.080 10.299 1.00 97.75 80 LEU A C 1
ATOM 633 O O . LEU A 1 80 ? -17.038 0.111 10.180 1.00 97.75 80 LEU A O 1
ATOM 637 N N . LYS A 1 81 ? -17.560 -2.046 9.824 1.00 97.81 81 LYS A N 1
ATOM 638 C CA . LYS A 1 81 ? -18.843 -1.763 9.145 1.00 97.81 81 LYS A CA 1
ATOM 639 C C . LYS A 1 81 ? -19.793 -0.962 10.040 1.00 97.81 81 LYS A C 1
ATOM 641 O O . LYS A 1 81 ? -20.442 -0.011 9.600 1.00 97.81 81 LYS A O 1
ATOM 646 N N . ASP A 1 82 ? -19.837 -1.325 11.315 1.00 97.56 82 ASP A N 1
ATOM 647 C CA . ASP A 1 82 ? -20.593 -0.622 12.346 1.00 97.56 82 ASP A CA 1
ATOM 648 C C . ASP A 1 82 ? -20.146 0.841 12.512 1.00 97.56 82 ASP A C 1
ATOM 650 O O . ASP A 1 82 ? -20.987 1.730 12.632 1.00 97.56 82 ASP A O 1
ATOM 654 N N . LEU A 1 83 ? -18.838 1.116 12.504 1.00 97.44 83 LEU A N 1
ATOM 655 C CA . LEU A 1 83 ? -18.307 2.481 12.592 1.00 97.44 83 LEU A CA 1
ATOM 656 C C . LEU A 1 83 ? -18.662 3.304 11.354 1.00 97.44 83 LEU A C 1
ATOM 658 O O . LEU A 1 83 ? -19.158 4.420 11.504 1.00 97.44 83 LEU A O 1
ATOM 662 N N . CYS A 1 84 ? -18.459 2.741 10.160 1.00 97.38 84 CYS A N 1
ATOM 663 C CA . CYS A 1 84 ? -18.774 3.409 8.899 1.00 97.38 84 CYS A CA 1
ATOM 664 C C . CYS A 1 84 ? -20.260 3.783 8.813 1.00 97.38 84 CYS A C 1
ATOM 666 O O . CYS A 1 84 ? -20.594 4.914 8.476 1.00 97.38 84 CYS A O 1
ATOM 668 N N . SER A 1 85 ? -21.159 2.870 9.200 1.00 97.50 85 SER A N 1
ATOM 669 C CA . SER A 1 85 ? -22.606 3.133 9.185 1.00 97.50 85 SER A CA 1
ATOM 670 C C . SER A 1 85 ? -23.055 4.155 10.235 1.00 97.50 85 SER A C 1
ATOM 672 O O . SER A 1 85 ? -23.941 4.965 9.967 1.00 97.50 85 SER A O 1
ATOM 674 N N . LYS A 1 86 ? -22.452 4.149 11.432 1.00 97.56 86 LYS A N 1
ATOM 675 C CA . LYS A 1 86 ? -22.822 5.059 12.532 1.00 97.56 86 LYS A CA 1
ATOM 676 C C . LYS A 1 86 ? -22.229 6.459 12.384 1.00 97.56 86 LYS A C 1
ATOM 678 O O . LYS A 1 86 ? -22.761 7.399 12.971 1.00 97.56 86 LYS A O 1
ATOM 683 N N . GLN A 1 87 ? -21.126 6.603 11.652 1.00 97.12 87 GLN A N 1
ATOM 684 C CA . GLN A 1 87 ? -20.371 7.854 11.535 1.00 97.12 87 GLN A CA 1
ATOM 685 C C . GLN A 1 87 ? -19.997 8.174 10.070 1.00 97.12 87 GLN A C 1
ATOM 687 O O . GLN A 1 87 ? -18.815 8.359 9.769 1.00 97.12 87 GLN A O 1
ATOM 692 N N . PRO A 1 88 ? -20.975 8.297 9.152 1.00 95.38 88 PRO A N 1
ATOM 693 C CA . PRO A 1 88 ? -20.715 8.471 7.715 1.00 95.38 88 PRO A CA 1
ATOM 694 C C . PRO A 1 88 ? -20.036 9.804 7.361 1.00 95.38 88 PRO A C 1
ATOM 696 O O . PRO A 1 88 ? -19.443 9.939 6.302 1.00 95.38 88 PRO A O 1
ATOM 699 N N . THR A 1 89 ? -20.100 10.804 8.245 1.00 95.75 89 THR A N 1
ATOM 700 C CA . THR A 1 89 ? -19.390 12.085 8.070 1.00 95.75 89 THR A CA 1
ATOM 701 C C . THR A 1 89 ? -17.911 12.013 8.445 1.00 95.75 89 THR A C 1
ATOM 703 O O . THR A 1 89 ? -17.173 12.960 8.197 1.00 95.75 89 THR A O 1
ATOM 706 N N . ILE A 1 90 ? -17.485 10.929 9.099 1.00 96.19 90 ILE A N 1
ATOM 707 C CA . ILE A 1 90 ? -16.086 10.680 9.455 1.00 96.19 90 ILE A CA 1
ATOM 708 C C . ILE A 1 90 ? -15.508 9.604 8.540 1.00 96.19 90 ILE A C 1
ATOM 710 O O . ILE A 1 90 ? -14.379 9.742 8.075 1.00 96.19 90 ILE A O 1
ATOM 714 N N . PHE A 1 91 ? -16.274 8.542 8.294 1.00 96.38 91 PHE A N 1
ATOM 715 C CA . PHE A 1 91 ? -15.898 7.438 7.423 1.00 96.38 91 PHE A CA 1
ATOM 716 C C . PHE A 1 91 ? -16.502 7.640 6.034 1.00 96.38 91 PHE A C 1
ATOM 718 O O . PHE A 1 91 ? -17.604 7.182 5.752 1.00 96.38 91 PHE A O 1
ATOM 725 N N . GLU A 1 92 ? -15.768 8.358 5.190 1.00 94.62 92 GLU A N 1
ATOM 726 C CA . GLU A 1 92 ? -16.204 8.780 3.853 1.00 94.62 92 GLU A CA 1
ATOM 727 C C . GLU A 1 92 ? -16.116 7.662 2.797 1.00 94.62 92 GLU A C 1
ATOM 729 O O . GLU A 1 92 ? -16.695 7.786 1.720 1.00 94.62 92 GLU A O 1
ATOM 734 N N . TYR A 1 93 ? -15.411 6.567 3.101 1.00 94.88 93 TYR A N 1
ATOM 735 C CA . TYR A 1 93 ? -15.244 5.420 2.207 1.00 94.88 93 TYR A CA 1
ATOM 736 C C . TYR A 1 93 ? -16.037 4.197 2.678 1.00 94.88 93 TYR A C 1
ATOM 738 O O . TYR A 1 93 ? -16.368 4.046 3.856 1.00 94.88 93 TYR A O 1
ATOM 746 N N . GLU A 1 94 ? -16.284 3.267 1.756 1.00 95.88 94 GLU A N 1
ATOM 747 C CA . GLU A 1 94 ? -16.837 1.955 2.097 1.00 95.88 94 GLU A CA 1
ATOM 748 C C . GLU A 1 94 ? -15.925 1.196 3.087 1.00 95.88 94 GLU A C 1
ATOM 750 O O . GLU A 1 94 ? -14.695 1.285 2.979 1.00 95.88 94 GLU A O 1
ATOM 755 N N . PRO A 1 95 ? -16.483 0.380 4.005 1.00 97.00 95 PRO A N 1
ATOM 756 C CA . PRO A 1 95 ? -15.715 -0.375 5.003 1.00 97.00 95 PRO A CA 1
ATOM 757 C C . PRO A 1 95 ? -14.555 -1.189 4.419 1.00 97.00 95 PRO A C 1
ATOM 759 O O . PRO A 1 95 ? -13.508 -1.327 5.051 1.00 97.00 95 PRO A O 1
ATOM 762 N N . LEU A 1 96 ? -14.718 -1.715 3.201 1.00 96.75 96 LEU A N 1
ATOM 763 C CA . LEU A 1 96 ? -13.702 -2.523 2.530 1.00 96.75 96 LEU A CA 1
ATOM 764 C C . LEU A 1 96 ? -12.408 -1.743 2.237 1.00 96.75 96 LEU A C 1
ATOM 766 O O . LEU A 1 96 ? -11.333 -2.340 2.256 1.00 96.75 96 LEU A O 1
ATOM 770 N N . TRP A 1 97 ? -12.470 -0.425 2.027 1.00 96.06 97 TRP A N 1
ATOM 771 C CA . TRP A 1 97 ? -11.274 0.394 1.802 1.00 96.06 97 TRP A CA 1
ATOM 772 C C . TRP A 1 97 ? -10.419 0.497 3.063 1.00 96.06 97 TRP A C 1
ATOM 774 O O . TRP A 1 97 ? -9.227 0.195 3.039 1.00 96.06 97 TRP A O 1
ATOM 784 N N . TYR A 1 98 ? -11.042 0.813 4.199 1.00 96.75 98 TYR A N 1
ATOM 785 C CA . TYR A 1 98 ? -10.361 0.814 5.495 1.00 96.75 98 TYR A CA 1
ATOM 786 C C . TYR A 1 98 ? -9.853 -0.581 5.873 1.00 96.75 98 TYR A C 1
ATOM 788 O O . TYR A 1 98 ? -8.762 -0.724 6.424 1.00 96.75 98 TYR A O 1
ATOM 796 N N . TRP A 1 99 ? -10.620 -1.624 5.542 1.00 97.38 99 TRP A N 1
ATOM 797 C CA . TRP A 1 99 ? -10.208 -3.008 5.755 1.00 97.38 99 TRP A CA 1
ATOM 798 C C . TRP A 1 99 ? -8.977 -3.372 4.927 1.00 97.38 99 TRP A C 1
ATOM 800 O O . TRP A 1 99 ? -8.065 -4.028 5.427 1.00 97.38 99 TRP A O 1
ATOM 810 N N . THR A 1 100 ? -8.919 -2.900 3.684 1.00 96.25 100 THR A N 1
ATOM 811 C CA . THR A 1 100 ? -7.766 -3.089 2.803 1.00 96.25 100 THR A CA 1
ATOM 812 C C . THR A 1 100 ? -6.525 -2.415 3.373 1.00 96.25 100 THR A C 1
ATOM 814 O O . THR A 1 100 ? -5.477 -3.054 3.444 1.00 96.25 100 THR A O 1
ATOM 817 N N . ALA A 1 101 ? -6.648 -1.181 3.869 1.00 95.50 101 ALA A N 1
ATOM 818 C CA . ALA A 1 101 ? -5.543 -0.477 4.516 1.00 95.50 101 ALA A CA 1
ATOM 819 C C . ALA A 1 101 ? -5.026 -1.233 5.755 1.00 95.50 101 ALA A C 1
ATOM 821 O O . ALA A 1 101 ? -3.822 -1.437 5.895 1.00 95.50 101 ALA A O 1
ATOM 822 N N . LEU A 1 102 ? -5.925 -1.737 6.611 1.00 96.31 102 LEU A N 1
ATOM 823 C CA . LEU A 1 102 ? -5.547 -2.539 7.784 1.00 96.31 102 LEU A CA 1
ATOM 824 C C . LEU A 1 102 ? -4.815 -3.831 7.391 1.00 96.31 102 LEU A C 1
ATOM 826 O O . LEU A 1 102 ? -3.788 -4.155 7.979 1.00 96.31 102 LEU A O 1
ATOM 830 N N . ASN A 1 103 ? -5.293 -4.548 6.371 1.00 96.62 103 ASN A N 1
ATOM 831 C CA . ASN A 1 103 ? -4.647 -5.777 5.886 1.00 96.62 103 ASN A CA 1
ATOM 832 C C . ASN A 1 103 ? -3.388 -5.514 5.044 1.00 96.62 103 ASN A C 1
ATOM 834 O O . ASN A 1 103 ? -2.644 -6.444 4.752 1.00 96.62 103 ASN A O 1
ATOM 838 N N . SER A 1 104 ? -3.097 -4.252 4.726 1.00 96.19 104 SER A N 1
ATOM 839 C CA . SER A 1 104 ? -1.868 -3.832 4.049 1.00 96.19 104 SER A CA 1
ATOM 840 C C . SER A 1 104 ? -0.726 -3.498 5.020 1.00 96.19 104 SER A C 1
ATOM 842 O O . SER A 1 104 ? 0.335 -3.019 4.609 1.00 96.19 104 SER A O 1
ATOM 844 N N . LEU A 1 105 ? -0.916 -3.753 6.317 1.00 95.38 105 LEU A N 1
ATOM 845 C CA . LEU A 1 105 ? 0.113 -3.573 7.336 1.00 95.38 105 LEU A CA 1
ATOM 846 C C . LEU A 1 105 ? 1.058 -4.786 7.388 1.00 95.38 105 LEU A C 1
ATOM 848 O O . LEU A 1 105 ? 0.599 -5.935 7.386 1.00 95.38 105 LEU A O 1
ATOM 852 N N . PRO A 1 106 ? 2.381 -4.573 7.473 1.00 95.00 106 PRO A N 1
ATOM 853 C CA . PRO A 1 106 ? 3.324 -5.647 7.722 1.00 95.00 106 PRO A CA 1
ATOM 854 C C . PRO A 1 106 ? 3.379 -5.993 9.224 1.00 95.00 106 PRO A C 1
ATOM 856 O O . PRO A 1 106 ? 3.042 -5.153 10.062 1.00 95.00 106 PRO A O 1
ATOM 859 N N . PRO A 1 107 ? 3.890 -7.181 9.606 1.00 93.62 107 PRO A N 1
ATOM 860 C CA . PRO A 1 107 ? 3.948 -7.619 11.004 1.00 93.62 107 PRO A CA 1
ATOM 861 C C . PRO A 1 107 ? 4.648 -6.648 11.961 1.00 93.62 107 PRO A C 1
ATOM 863 O O . PRO A 1 107 ? 4.318 -6.609 13.137 1.00 93.62 107 PRO A O 1
ATOM 866 N N . ALA A 1 108 ? 5.610 -5.860 11.471 1.00 92.38 108 ALA A N 1
ATOM 867 C CA . ALA A 1 108 ? 6.351 -4.903 12.296 1.00 92.38 108 ALA A CA 1
ATOM 868 C C . ALA A 1 108 ? 5.506 -3.710 12.780 1.00 92.38 108 ALA A C 1
ATOM 870 O O . ALA A 1 108 ? 5.940 -3.008 13.687 1.00 92.38 108 ALA A O 1
ATOM 871 N N . LEU A 1 109 ? 4.339 -3.472 12.169 1.00 92.50 109 LEU A N 1
ATOM 872 C CA . LEU A 1 109 ? 3.392 -2.424 12.565 1.00 92.50 109 LEU A CA 1
ATOM 873 C C . LEU A 1 109 ? 2.190 -2.987 13.345 1.00 92.50 109 LEU A C 1
ATOM 875 O O . LEU A 1 109 ? 1.224 -2.268 13.599 1.00 92.50 109 LEU A O 1
ATOM 879 N N . LEU A 1 110 ? 2.220 -4.276 13.698 1.00 92.00 110 LEU A N 1
ATOM 880 C CA . LEU A 1 110 ? 1.144 -4.970 14.398 1.00 92.00 110 LEU A CA 1
ATOM 881 C C . LEU A 1 110 ? 1.619 -5.481 15.756 1.00 92.00 110 LEU A C 1
ATOM 883 O O . LEU A 1 110 ? 2.691 -6.072 15.886 1.00 92.00 110 LEU A O 1
ATOM 887 N N . LEU A 1 111 ? 0.757 -5.3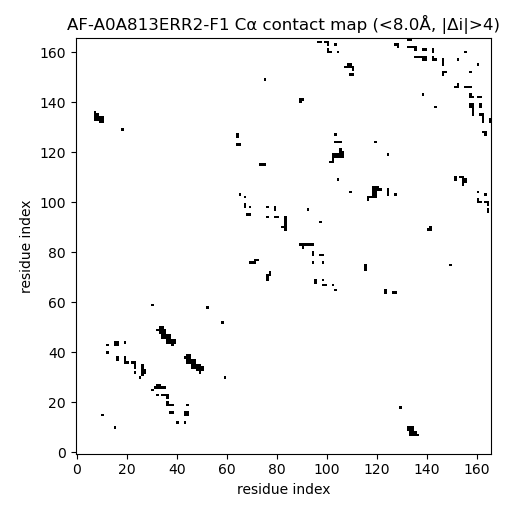37 16.764 1.00 90.44 111 LEU A N 1
ATOM 888 C CA . LEU A 1 111 ? 1.015 -5.878 18.094 1.00 90.44 111 LEU A CA 1
ATOM 889 C C . LEU A 1 111 ? 1.331 -7.386 18.043 1.00 90.44 111 LEU A C 1
ATOM 891 O O . LEU A 1 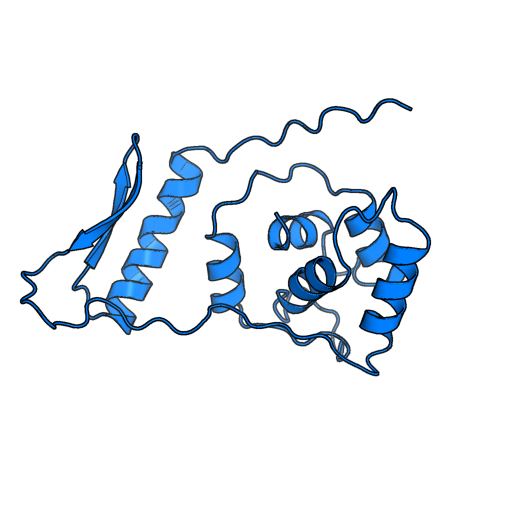111 ? 0.693 -8.121 17.282 1.00 90.44 111 LEU A O 1
ATOM 895 N N . PRO A 1 112 ? 2.253 -7.887 18.890 1.00 88.31 112 PRO A N 1
ATOM 896 C CA . PRO A 1 112 ? 2.533 -9.313 18.967 1.00 88.31 112 PRO A CA 1
ATOM 897 C C . PRO A 1 112 ? 1.256 -10.106 19.259 1.00 88.31 112 PRO A C 1
ATOM 899 O O . PRO A 1 112 ? 0.561 -9.837 20.237 1.00 88.31 112 PRO A O 1
ATOM 902 N N . GLY A 1 113 ? 0.955 -11.090 18.411 1.00 86.75 113 GLY A N 1
ATOM 903 C CA . GLY A 1 113 ? -0.240 -11.927 18.546 1.00 86.75 113 GLY A CA 1
ATOM 904 C C . GLY A 1 113 ? -1.527 -11.326 17.970 1.00 86.75 113 GLY A C 1
ATOM 905 O O . GLY A 1 113 ? -2.585 -11.942 18.112 1.00 86.75 113 GLY A O 1
ATOM 906 N N . GLU A 1 114 ? -1.465 -10.170 17.300 1.00 92.06 114 GLU A N 1
ATOM 907 C CA . GLU A 1 114 ? -2.594 -9.674 16.514 1.00 92.06 114 GLU A CA 1
ATOM 908 C C . GLU A 1 114 ? -2.920 -10.668 15.393 1.00 92.06 114 GLU A C 1
ATOM 910 O O . GLU A 1 114 ? -2.128 -10.896 14.484 1.00 92.06 114 GLU A O 1
ATOM 915 N N . SER A 1 115 ? -4.095 -11.281 15.487 1.00 92.38 115 SER A N 1
ATOM 916 C CA . SER A 1 115 ? -4.570 -12.324 14.570 1.00 92.38 115 SER A CA 1
ATOM 917 C C . SER A 1 115 ? -5.824 -11.909 13.813 1.00 92.38 115 SER A C 1
ATOM 919 O O . SER A 1 115 ? -6.258 -12.615 12.906 1.00 92.38 115 SER A O 1
ATOM 921 N N . ARG A 1 116 ? -6.408 -10.757 14.163 1.00 94.62 116 ARG A N 1
ATOM 922 C CA . ARG A 1 116 ? -7.606 -10.228 13.508 1.00 94.62 116 ARG A CA 1
ATOM 923 C C . ARG A 1 116 ? -7.279 -9.623 12.147 1.00 94.62 116 ARG A C 1
ATOM 925 O O . ARG A 1 116 ? -8.190 -9.466 11.351 1.00 94.62 116 ARG A O 1
ATOM 932 N N . ILE A 1 117 ? -6.021 -9.278 11.878 1.00 94.19 117 ILE A N 1
ATOM 933 C CA . ILE A 1 117 ? -5.567 -8.670 10.623 1.00 94.19 117 ILE A CA 1
ATOM 934 C C . ILE A 1 117 ? -4.645 -9.653 9.904 1.00 94.19 117 ILE A C 1
ATOM 936 O O . ILE A 1 117 ? -3.704 -10.179 10.500 1.00 94.19 117 ILE A O 1
ATOM 940 N N . LYS A 1 118 ? -4.872 -9.871 8.607 1.00 93.88 118 LYS A N 1
ATOM 941 C CA . LYS A 1 118 ? -3.974 -10.666 7.771 1.00 93.88 118 LYS A CA 1
ATOM 942 C C . LYS A 1 118 ? -2.873 -9.769 7.215 1.00 93.88 118 LYS A C 1
ATOM 944 O O . LYS A 1 118 ? -3.057 -9.114 6.197 1.00 93.88 118 LYS A O 1
ATOM 949 N N . SER A 1 119 ? -1.723 -9.769 7.879 1.00 93.44 119 SER A N 1
ATOM 950 C CA . SER A 1 119 ? -0.572 -8.957 7.478 1.00 93.44 119 SER A CA 1
ATOM 951 C C . SER A 1 119 ? 0.023 -9.366 6.127 1.00 93.44 119 SER A C 1
ATOM 953 O O . SER A 1 119 ? 0.012 -10.549 5.770 1.00 93.44 119 SER A O 1
ATOM 955 N N . ILE A 1 120 ? 0.662 -8.415 5.450 1.00 95.56 120 ILE A N 1
ATOM 956 C CA . ILE A 1 120 ? 1.460 -8.647 4.237 1.00 95.56 120 ILE A CA 1
ATOM 957 C C . ILE A 1 120 ? 2.964 -8.676 4.517 1.00 95.56 120 ILE A C 1
ATOM 959 O O . ILE A 1 120 ? 3.426 -8.361 5.611 1.00 95.56 120 ILE A O 1
ATOM 963 N N . THR A 1 121 ? 3.763 -9.051 3.518 1.00 94.94 121 THR A N 1
ATOM 964 C CA . THR A 1 121 ? 5.224 -8.962 3.640 1.00 94.94 121 THR A CA 1
ATOM 965 C C . THR A 1 121 ? 5.704 -7.507 3.601 1.00 94.94 121 THR A C 1
ATOM 967 O O . THR A 1 121 ? 5.036 -6.625 3.063 1.00 94.94 121 THR A O 1
ATOM 970 N N . GLN A 1 122 ? 6.910 -7.257 4.122 1.00 94.00 122 GLN A N 1
ATOM 971 C CA . GLN A 1 122 ? 7.560 -5.942 4.017 1.00 94.00 122 GLN A CA 1
ATOM 972 C C . GLN A 1 122 ? 7.757 -5.503 2.558 1.00 94.00 122 GLN A C 1
ATOM 974 O O . GLN A 1 122 ? 7.626 -4.325 2.237 1.00 94.00 122 GLN A O 1
ATOM 979 N N . ASP A 1 123 ? 8.034 -6.455 1.665 1.00 92.94 123 ASP A N 1
ATOM 980 C CA . ASP A 1 123 ? 8.186 -6.196 0.234 1.00 92.94 123 ASP A CA 1
ATOM 981 C C . ASP A 1 123 ? 6.864 -5.749 -0.409 1.00 92.94 123 ASP A C 1
ATOM 983 O O . ASP A 1 123 ? 6.827 -4.745 -1.118 1.00 92.94 123 ASP A O 1
ATOM 987 N N . GLN A 1 124 ? 5.756 -6.431 -0.098 1.00 93.88 124 GLN A N 1
ATOM 988 C CA . GLN A 1 124 ? 4.425 -6.026 -0.559 1.00 93.88 124 GLN A CA 1
ATOM 989 C C . GLN A 1 124 ? 4.030 -4.652 -0.014 1.00 93.88 124 GLN A C 1
ATOM 991 O O . GLN A 1 124 ? 3.532 -3.825 -0.771 1.00 93.88 124 GLN A O 1
ATOM 996 N N . HIS A 1 125 ? 4.294 -4.388 1.268 1.00 93.88 125 HIS A N 1
ATOM 997 C CA . HIS A 1 125 ? 4.010 -3.093 1.883 1.00 93.88 125 HIS A CA 1
ATOM 998 C C . HIS A 1 125 ? 4.789 -1.968 1.192 1.00 93.88 125 HIS A C 1
ATOM 1000 O O . HIS A 1 125 ? 4.208 -0.968 0.776 1.00 93.88 125 HIS A O 1
ATOM 1006 N N . LYS A 1 126 ? 6.089 -2.175 0.951 1.00 92.12 126 LYS A N 1
ATOM 1007 C CA . LYS A 1 126 ? 6.919 -1.226 0.204 1.00 92.12 126 LYS A CA 1
ATOM 1008 C C . LYS A 1 126 ? 6.399 -0.992 -1.215 1.00 92.12 126 LYS A C 1
ATOM 1010 O O . LYS A 1 126 ? 6.367 0.148 -1.663 1.00 92.12 126 LYS A O 1
ATOM 1015 N N . LYS A 1 127 ? 5.982 -2.044 -1.923 1.00 92.62 127 LYS A N 1
ATOM 1016 C CA . LYS A 1 127 ? 5.384 -1.936 -3.263 1.00 92.62 127 LYS A CA 1
ATOM 1017 C C . LYS A 1 127 ? 4.065 -1.166 -3.263 1.00 92.62 127 LYS A C 1
ATOM 1019 O O . LYS A 1 127 ? 3.833 -0.410 -4.200 1.00 92.62 127 LYS A O 1
ATOM 1024 N N . LEU A 1 128 ? 3.229 -1.321 -2.234 1.00 92.50 128 LEU A N 1
ATOM 1025 C CA . LEU A 1 128 ? 1.989 -0.547 -2.099 1.00 92.50 128 LEU A CA 1
ATOM 1026 C C . LEU A 1 128 ? 2.294 0.941 -1.921 1.00 92.50 128 LEU A C 1
ATOM 1028 O O . LEU A 1 128 ? 1.730 1.758 -2.635 1.00 92.50 128 LEU A O 1
ATOM 1032 N N . LEU A 1 129 ? 3.273 1.281 -1.080 1.00 89.94 129 LEU A N 1
ATOM 1033 C CA . LEU A 1 129 ? 3.727 2.665 -0.889 1.00 89.94 129 LEU A CA 1
ATOM 1034 C C . LEU A 1 129 ? 4.449 3.259 -2.112 1.00 89.94 129 LEU A C 1
ATOM 1036 O O . LEU A 1 129 ? 4.721 4.454 -2.156 1.00 89.94 129 LEU A O 1
ATOM 1040 N N . LEU A 1 130 ? 4.790 2.443 -3.115 1.00 89.56 130 LEU A N 1
ATOM 1041 C CA . LEU A 1 130 ? 5.287 2.939 -4.398 1.00 89.56 130 LEU A CA 1
ATOM 1042 C C . LEU A 1 130 ? 4.165 3.320 -5.354 1.00 89.56 130 LEU A C 1
ATOM 1044 O O . LEU A 1 130 ? 4.466 3.935 -6.381 1.00 89.56 130 LEU A O 1
ATOM 1048 N N . LEU A 1 131 ? 2.913 2.954 -5.084 1.00 85.25 131 LEU A N 1
ATOM 1049 C CA . LEU A 1 131 ? 1.787 3.487 -5.840 1.00 85.25 131 LEU A CA 1
ATOM 1050 C C . LEU A 1 131 ? 1.708 4.997 -5.594 1.00 85.25 131 LEU A C 1
ATOM 1052 O O . LEU A 1 131 ? 2.147 5.494 -4.560 1.00 85.25 131 LEU A O 1
ATOM 1056 N N . TYR A 1 132 ? 1.262 5.749 -6.601 1.00 70.38 132 TYR A N 1
ATOM 1057 C CA . TYR A 1 132 ? 1.105 7.188 -6.421 1.00 70.38 132 TYR A CA 1
ATOM 1058 C C . TYR A 1 132 ? 0.068 7.423 -5.323 1.00 70.38 132 TYR A C 1
ATOM 1060 O O . TYR A 1 132 ? -1.058 6.962 -5.465 1.00 70.38 132 TYR A O 1
ATOM 1068 N N . HIS A 1 133 ? 0.461 8.161 -4.293 1.00 74.06 133 HIS A N 1
ATOM 1069 C CA . HIS A 1 133 ? -0.422 8.670 -3.259 1.00 74.06 133 HIS A CA 1
ATOM 1070 C C . HIS A 1 133 ? 0.010 10.100 -2.927 1.00 74.06 133 HIS A C 1
ATOM 1072 O O . HIS A 1 133 ? 1.191 10.456 -3.047 1.00 74.06 133 HIS A O 1
ATOM 1078 N N . ASP A 1 134 ? -0.930 10.938 -2.505 1.00 77.00 134 ASP A N 1
ATOM 1079 C CA . ASP A 1 134 ? -0.579 12.268 -2.025 1.00 77.00 134 ASP A CA 1
ATOM 1080 C C . ASP A 1 134 ? 0.133 12.185 -0.666 1.00 77.00 134 ASP A C 1
ATOM 1082 O O . ASP A 1 134 ? 0.060 11.196 0.076 1.00 77.00 134 ASP A O 1
ATOM 1086 N N . LYS A 1 135 ? 0.894 13.228 -0.324 1.00 79.00 135 LYS A N 1
ATOM 1087 C CA . LYS A 1 135 ? 1.598 13.272 0.955 1.00 79.00 135 LYS A CA 1
ATOM 1088 C C . LYS A 1 135 ? 0.604 13.520 2.084 1.00 79.00 135 LYS A C 1
ATOM 1090 O O . LYS A 1 135 ? 0.080 14.624 2.239 1.00 79.00 135 LYS A O 1
ATOM 1095 N N . VAL A 1 136 ? 0.432 12.511 2.931 1.00 83.19 136 VAL A N 1
ATOM 1096 C CA . VAL A 1 136 ? -0.330 12.621 4.178 1.00 83.19 136 VAL A CA 1
ATOM 1097 C C . VAL A 1 136 ? 0.562 13.245 5.252 1.00 83.19 136 VAL A C 1
ATOM 1099 O O . VAL A 1 136 ? 1.517 12.624 5.727 1.00 83.19 136 VAL A O 1
ATOM 1102 N N . SER A 1 137 ? 0.275 14.498 5.605 1.00 83.56 137 SER A N 1
ATOM 1103 C CA . SER A 1 137 ? 0.997 15.260 6.636 1.00 83.56 137 SER A CA 1
ATOM 1104 C C . SER A 1 137 ? 0.347 15.183 8.019 1.00 83.56 137 SER A C 1
ATOM 1106 O O . SER A 1 137 ? 1.021 15.408 9.022 1.00 83.56 137 SER A O 1
ATOM 1108 N N . ALA A 1 138 ? -0.945 14.860 8.081 1.00 87.75 138 ALA A N 1
ATOM 1109 C CA . ALA A 1 138 ? -1.700 14.701 9.314 1.00 87.75 138 ALA A CA 1
ATOM 1110 C C . ALA A 1 138 ? -2.804 13.664 9.115 1.00 87.75 138 ALA A C 1
ATOM 1112 O O . ALA A 1 138 ? -3.467 13.660 8.078 1.00 87.75 138 ALA A O 1
ATOM 1113 N N . ALA A 1 139 ? -3.010 12.825 10.127 1.00 89.12 139 ALA A N 1
ATOM 1114 C CA . ALA A 1 139 ? -4.012 11.780 10.061 1.00 89.12 139 ALA A CA 1
ATOM 1115 C C . ALA A 1 139 ? -5.434 12.338 10.161 1.00 89.12 139 ALA A C 1
ATOM 1117 O O . ALA A 1 139 ? -5.761 13.157 11.025 1.00 89.12 139 ALA A O 1
ATOM 1118 N N . GLY A 1 140 ? -6.316 11.829 9.316 1.00 91.94 140 GLY A N 1
ATOM 1119 C CA . GLY A 1 140 ? -7.737 12.070 9.386 1.00 91.94 140 GLY A CA 1
ATOM 1120 C C . GLY A 1 140 ? -8.374 11.486 10.642 1.00 91.94 140 GLY A C 1
ATOM 1121 O O . GLY A 1 140 ? -7.881 10.542 11.268 1.00 91.94 140 GLY A O 1
ATOM 1122 N N . LYS A 1 141 ? -9.545 12.036 10.985 1.00 95.06 141 LYS A N 1
ATOM 1123 C CA . LYS A 1 141 ? -10.349 11.575 12.124 1.00 95.06 141 LYS A CA 1
ATOM 1124 C C . LYS A 1 141 ? -10.679 10.081 12.025 1.00 95.06 141 LYS A C 1
ATOM 1126 O O . LYS A 1 141 ? -10.574 9.394 13.034 1.00 95.06 141 LYS A O 1
ATOM 1131 N N . ALA A 1 142 ? -11.003 9.576 10.829 1.00 95.69 142 ALA A N 1
ATOM 1132 C CA . ALA A 1 142 ? -11.273 8.153 10.607 1.00 95.69 142 ALA A CA 1
ATOM 1133 C C . ALA A 1 142 ? -10.100 7.272 11.056 1.00 95.69 142 ALA A C 1
ATOM 1135 O O . ALA A 1 142 ? -10.281 6.388 11.885 1.00 95.69 142 ALA A O 1
ATOM 1136 N N . PHE A 1 143 ? -8.886 7.553 10.580 1.00 95.06 143 PHE A N 1
ATOM 1137 C CA . PHE A 1 143 ? -7.700 6.749 10.882 1.00 95.06 143 PHE A CA 1
ATOM 1138 C C . PHE A 1 143 ? -7.281 6.855 12.346 1.00 95.06 143 PHE A C 1
ATOM 1140 O O . PHE A 1 143 ? -6.962 5.844 12.968 1.00 95.06 143 PHE A O 1
ATOM 1147 N N . THR A 1 144 ? -7.377 8.054 12.928 1.00 95.88 144 THR A N 1
ATOM 1148 C CA . THR A 1 144 ? -7.165 8.244 14.370 1.00 95.88 144 THR A CA 1
ATOM 1149 C C . THR A 1 144 ? -8.134 7.385 15.188 1.00 95.88 144 THR A C 1
ATOM 1151 O O . THR A 1 144 ? -7.709 6.684 16.107 1.00 95.88 144 THR A O 1
ATOM 1154 N N . LEU A 1 145 ? -9.423 7.387 14.831 1.00 95.88 145 LEU A N 1
ATOM 1155 C CA . LEU A 1 145 ? -10.431 6.568 15.504 1.00 95.88 145 LEU A CA 1
ATOM 1156 C C . LEU A 1 145 ? -10.197 5.071 15.296 1.00 95.88 145 LEU A C 1
ATOM 1158 O O . LEU A 1 145 ? -10.341 4.322 16.253 1.00 95.88 145 LEU A O 1
ATOM 1162 N N . LEU A 1 146 ? -9.807 4.620 14.101 1.00 96.06 146 LEU A N 1
ATOM 1163 C CA . LEU A 1 146 ? -9.523 3.201 13.847 1.00 96.06 146 LEU A CA 1
ATOM 1164 C C . LEU A 1 146 ? -8.369 2.689 14.707 1.00 96.06 146 LEU A C 1
ATOM 1166 O O . LEU A 1 146 ? -8.484 1.640 15.343 1.00 96.06 146 LEU A O 1
ATOM 1170 N N . VAL A 1 147 ? -7.275 3.448 14.768 1.00 94.94 147 VAL A N 1
ATOM 1171 C CA . VAL A 1 147 ? -6.106 3.096 15.581 1.00 94.94 147 VAL A CA 1
ATOM 1172 C C . VAL A 1 147 ? -6.466 3.031 17.069 1.00 94.94 147 VAL A C 1
ATOM 1174 O O . VAL A 1 147 ? -5.998 2.133 17.775 1.00 94.94 147 VAL A O 1
ATOM 1177 N N . GLN A 1 148 ? -7.326 3.933 17.549 1.00 94.56 148 GLN A N 1
ATOM 1178 C CA . GLN A 1 148 ? -7.812 3.933 18.932 1.00 94.56 148 GLN A CA 1
ATOM 1179 C C . GLN A 1 148 ? -8.781 2.775 19.213 1.00 94.56 148 GLN A C 1
ATOM 1181 O O . GLN A 1 148 ? -8.562 2.005 20.150 1.00 94.56 148 GLN A O 1
ATOM 1186 N N . GLU A 1 149 ? -9.816 2.616 18.389 1.00 94.56 149 GLU A N 1
ATOM 1187 C CA . GLU A 1 149 ? -10.876 1.615 18.553 1.00 94.56 149 GLU A CA 1
ATOM 1188 C C . GLU A 1 149 ? -10.310 0.191 18.532 1.00 94.56 149 GLU A C 1
ATOM 1190 O O . GLU A 1 149 ? -10.667 -0.650 19.360 1.00 94.56 149 GLU A O 1
ATOM 1195 N N . PHE A 1 150 ? -9.376 -0.080 17.619 1.00 94.25 150 PHE A N 1
ATOM 1196 C CA . PHE A 1 150 ? -8.752 -1.395 17.480 1.00 94.25 150 PHE A CA 1
ATOM 1197 C C . PHE A 1 150 ? -7.513 -1.592 18.352 1.00 94.25 150 PHE A C 1
ATOM 1199 O O . PHE A 1 150 ? -6.965 -2.699 18.376 1.00 94.25 150 PHE A O 1
ATOM 1206 N N . ARG A 1 151 ? -7.145 -0.568 19.138 1.00 92.50 151 ARG A N 1
ATOM 1207 C CA . ARG A 1 151 ? -6.012 -0.546 20.076 1.00 92.50 151 ARG A CA 1
ATOM 1208 C C . ARG A 1 151 ? -4.661 -0.798 19.398 1.00 92.50 151 ARG A C 1
ATOM 1210 O O . ARG A 1 151 ? -3.806 -1.477 19.954 1.00 92.50 151 ARG A O 1
ATOM 1217 N N . LEU A 1 152 ? -4.462 -0.230 18.211 1.00 89.69 152 LEU A N 1
ATOM 1218 C CA . LEU A 1 152 ? -3.243 -0.384 17.404 1.00 89.69 152 LEU A CA 1
ATOM 1219 C C . LEU A 1 152 ? -2.175 0.687 17.706 1.00 89.69 152 LEU A C 1
ATOM 1221 O O . LEU A 1 152 ? -1.028 0.560 17.284 1.00 89.69 152 LEU A O 1
ATOM 1225 N N . GLY A 1 153 ? -2.522 1.730 18.469 1.00 83.19 153 GLY A N 1
ATOM 1226 C CA . GLY A 1 153 ? -1.706 2.947 18.609 1.00 83.19 153 GLY A CA 1
ATOM 1227 C C . GLY A 1 153 ? -0.343 2.803 19.290 1.00 83.19 153 GLY A C 1
ATOM 1228 O O . GLY A 1 153 ? 0.432 3.750 19.273 1.00 83.19 153 GLY A O 1
ATOM 1229 N N . ALA A 1 154 ? -0.018 1.648 19.878 1.00 85.81 154 ALA A N 1
ATOM 1230 C CA . ALA A 1 154 ? 1.319 1.415 20.430 1.00 85.81 154 ALA A CA 1
ATOM 1231 C C . ALA A 1 154 ? 2.378 1.130 19.348 1.00 85.81 154 ALA A C 1
ATOM 1233 O O . ALA A 1 154 ? 3.567 1.257 19.627 1.00 85.81 154 ALA A O 1
ATOM 1234 N N . GLN A 1 155 ? 1.963 0.723 18.143 1.00 86.94 155 GLN A N 1
ATOM 1235 C CA . GLN A 1 155 ? 2.875 0.379 17.042 1.00 86.94 155 GLN A CA 1
ATOM 1236 C C . GLN A 1 155 ? 2.521 1.023 15.703 1.00 86.94 155 GLN A C 1
ATOM 1238 O O . GLN A 1 155 ? 3.361 1.049 14.807 1.00 86.94 155 GLN A O 1
ATOM 1243 N N . LEU A 1 156 ? 1.301 1.542 15.563 1.00 92.25 156 LEU A N 1
ATOM 1244 C CA . LEU A 1 156 ? 0.808 2.096 14.314 1.00 92.25 156 LEU A CA 1
ATOM 1245 C C . LEU A 1 156 ? 0.513 3.587 14.459 1.00 92.25 156 LEU A C 1
ATOM 1247 O O . LEU A 1 156 ? -0.377 3.979 15.217 1.00 92.25 156 LEU A O 1
ATOM 1251 N N . ASP A 1 157 ? 1.228 4.401 13.684 1.00 93.12 157 ASP A N 1
ATOM 1252 C CA . ASP A 1 157 ? 0.870 5.798 13.458 1.00 93.12 157 ASP A CA 1
ATOM 1253 C C . ASP A 1 157 ? -0.349 5.855 12.512 1.00 93.12 157 ASP A C 1
ATOM 1255 O O . ASP A 1 157 ? -0.308 5.261 11.428 1.00 93.12 157 ASP A O 1
ATOM 1259 N N . PRO A 1 158 ? -1.437 6.557 12.882 1.00 94.06 158 PRO A N 1
ATOM 1260 C CA . PRO A 1 158 ? -2.580 6.779 12.001 1.00 94.06 158 PRO A CA 1
ATOM 1261 C C . PRO A 1 158 ? -2.228 7.325 10.604 1.00 94.06 158 PRO A C 1
ATOM 1263 O O . PRO A 1 158 ? -2.950 7.025 9.654 1.00 94.06 158 PRO A O 1
ATOM 1266 N N . ILE A 1 159 ? -1.133 8.083 10.455 1.00 92.88 159 ILE A N 1
ATOM 1267 C CA . ILE A 1 159 ? -0.657 8.581 9.154 1.00 92.88 159 ILE A CA 1
ATOM 1268 C C . ILE A 1 159 ? -0.250 7.423 8.238 1.00 92.88 159 ILE A C 1
ATOM 1270 O O . ILE A 1 159 ? -0.577 7.445 7.053 1.00 92.88 159 ILE A O 1
ATOM 1274 N N . GLU A 1 160 ? 0.434 6.404 8.764 1.00 90.94 160 GLU A N 1
ATOM 1275 C CA . GLU A 1 160 ? 0.856 5.246 7.962 1.00 90.94 160 GLU A CA 1
ATOM 1276 C C . GLU A 1 160 ? -0.350 4.449 7.458 1.00 90.94 160 GLU A C 1
ATOM 1278 O O . GLU A 1 160 ? -0.353 3.973 6.325 1.00 90.94 160 GLU A O 1
ATOM 1283 N N . LEU A 1 161 ? -1.411 4.353 8.264 1.00 92.81 161 LEU A N 1
ATOM 1284 C CA . LEU A 1 161 ? -2.648 3.700 7.840 1.00 92.81 161 LEU A CA 1
ATOM 1285 C C . LEU A 1 161 ? -3.383 4.503 6.757 1.00 92.81 161 LEU A C 1
ATOM 1287 O O . LEU A 1 161 ? -3.934 3.913 5.832 1.00 92.81 161 LEU A O 1
ATOM 1291 N N . GLU A 1 162 ? -3.385 5.835 6.848 1.00 92.69 162 GLU A N 1
ATOM 1292 C CA . GLU A 1 162 ? -4.002 6.696 5.8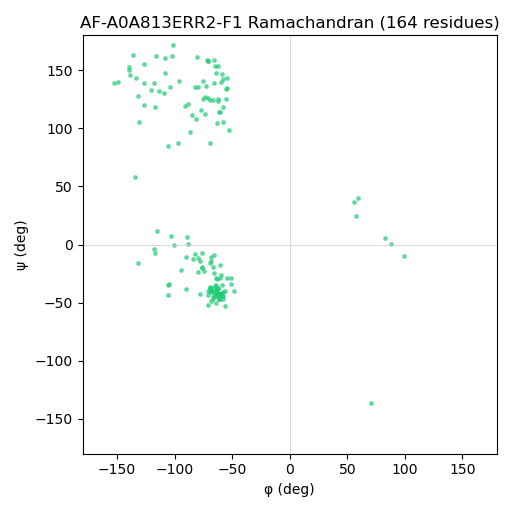30 1.00 92.69 162 GLU A CA 1
ATOM 1293 C C . GLU A 1 162 ? -3.259 6.648 4.495 1.00 92.69 162 GLU A C 1
ATOM 1295 O O . GLU A 1 162 ? -3.900 6.599 3.447 1.00 92.69 162 GLU A O 1
ATOM 1300 N N . ARG A 1 163 ? -1.924 6.566 4.519 1.00 90.50 163 ARG A N 1
ATOM 1301 C CA . ARG A 1 163 ? -1.109 6.394 3.304 1.00 90.50 163 ARG A CA 1
ATOM 1302 C C . ARG A 1 163 ? -1.424 5.119 2.528 1.00 90.50 163 ARG A C 1
ATOM 1304 O O . ARG A 1 163 ? -1.172 5.073 1.336 1.00 90.50 163 ARG A O 1
ATOM 1311 N N . LEU A 1 164 ? -1.937 4.084 3.192 1.00 90.81 164 LEU A N 1
ATOM 1312 C CA . LEU A 1 164 ? -2.327 2.830 2.542 1.00 90.81 164 LEU A CA 1
ATOM 1313 C C . LEU A 1 164 ? -3.717 2.888 1.895 1.00 90.81 164 LEU A C 1
ATOM 1315 O O . LEU A 1 164 ? -4.106 1.932 1.226 1.00 90.81 164 LEU A O 1
ATOM 1319 N N . LEU A 1 165 ? -4.476 3.962 2.130 1.00 87.75 165 LEU A N 1
ATOM 1320 C CA . LEU A 1 165 ? -5.809 4.159 1.564 1.00 87.75 165 LEU A CA 1
ATOM 1321 C C . LEU A 1 16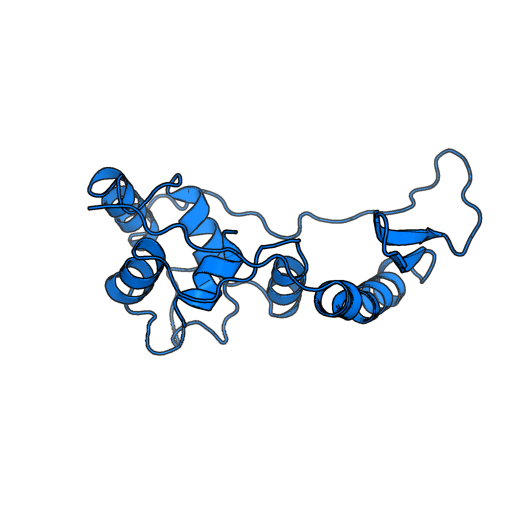5 ? -5.835 5.204 0.438 1.00 87.75 165 LEU A C 1
ATOM 1323 O O . LEU A 1 165 ? -6.648 5.050 -0.472 1.00 87.75 165 LEU A O 1
ATOM 1327 N N . GLN A 1 166 ? -5.009 6.256 0.527 1.00 74.88 166 GLN A N 1
ATOM 1328 C CA . GLN A 1 166 ? -4.895 7.309 -0.499 1.00 74.88 166 GLN A CA 1
ATOM 1329 C C . GLN A 1 166 ? -4.107 6.850 -1.726 1.00 74.88 166 GLN A C 1
ATOM 1331 O O . GLN A 1 166 ? -4.451 7.328 -2.829 1.00 74.88 166 GLN A O 1
#

Mean predicted aligned error: 5.81 Å

Organism: Polarella glacialis (NCBI:txid89957)

Radius of gyration: 18.77 Å; Cα contacts (8 Å, |Δi|>4): 180; chains: 1; bounding box: 39×38×52 Å

Secondary structure (DSSP, 8-state):
--------BPPPHHHHHTTHHHHHHHHHHHHTTSEEEEEETTTEEEEEESS---TT--------S------TT-HHHHHHHHHHHH-TTT--S-HHHHHHHHHT--GGGS-TT--SS-PPPHHHHHHHTTS---B--S--HHHHHHHHHTT-TTT--HHHHHHTT-

pLDDT: mean 89.21, std 11.6, range [35.72, 97.81]